Protein AF-A0A7C9A0F7-F1 (afdb_monomer_lite)

Structure (mmCIF, N/CA/C/O backbone):
data_AF-A0A7C9A0F7-F1
#
_entry.id   AF-A0A7C9A0F7-F1
#
loop_
_atom_site.group_PDB
_atom_site.id
_atom_site.type_symbol
_atom_site.label_atom_id
_atom_site.label_alt_id
_atom_site.label_comp_id
_atom_site.label_asym_id
_atom_site.label_entity_id
_atom_site.label_seq_id
_atom_site.pdbx_PDB_ins_code
_atom_site.Cartn_x
_atom_site.Cartn_y
_atom_site.Cartn_z
_atom_site.occupancy
_atom_site.B_iso_or_equiv
_atom_site.auth_seq_id
_atom_site.auth_comp_id
_atom_site.auth_asym_id
_atom_site.auth_atom_id
_atom_site.pdbx_PDB_model_num
ATOM 1 N N . ALA A 1 1 ? 18.270 -2.814 -20.975 1.00 80.50 1 ALA A N 1
ATOM 2 C CA . ALA A 1 1 ? 17.931 -1.494 -20.404 1.00 80.50 1 ALA A CA 1
ATOM 3 C C . ALA A 1 1 ? 19.003 -0.503 -20.836 1.00 80.50 1 ALA A C 1
ATOM 5 O O . ALA A 1 1 ? 20.169 -0.870 -20.809 1.00 80.50 1 ALA A O 1
ATOM 6 N N . ASN A 1 2 ? 18.624 0.688 -21.292 1.00 94.62 2 ASN A N 1
ATOM 7 C CA . ASN A 1 2 ? 19.529 1.690 -21.877 1.00 94.62 2 ASN A CA 1
ATOM 8 C C . ASN A 1 2 ? 19.786 2.899 -20.952 1.00 94.62 2 ASN A C 1
ATOM 10 O O . ASN A 1 2 ? 20.463 3.833 -21.363 1.00 94.62 2 ASN A O 1
ATOM 14 N N . ASN A 1 3 ? 19.244 2.891 -19.727 1.00 93.81 3 ASN A N 1
ATOM 15 C CA . ASN A 1 3 ? 19.356 3.971 -18.739 1.00 93.81 3 ASN A CA 1
ATOM 16 C C . ASN A 1 3 ? 18.926 5.358 -19.258 1.00 93.81 3 ASN A C 1
ATOM 18 O O . ASN A 1 3 ? 19.414 6.377 -18.773 1.00 93.81 3 ASN A O 1
ATOM 22 N N . SER A 1 4 ? 18.009 5.414 -20.229 1.00 97.50 4 SER A N 1
ATOM 23 C CA . SER A 1 4 ? 17.460 6.679 -20.719 1.00 97.50 4 SER A CA 1
ATOM 24 C C . SER A 1 4 ? 16.277 7.147 -19.861 1.00 97.50 4 SER A C 1
ATOM 26 O O . SER A 1 4 ? 15.491 6.309 -19.409 1.00 97.50 4 SER A O 1
ATOM 28 N N . PRO A 1 5 ? 16.081 8.466 -19.689 1.00 97.62 5 PRO A N 1
ATOM 29 C CA . PRO A 1 5 ? 14.869 9.006 -19.082 1.00 97.62 5 PRO A CA 1
ATOM 30 C C . PRO A 1 5 ? 13.599 8.557 -19.816 1.00 97.62 5 PRO A C 1
ATOM 32 O O . PRO A 1 5 ? 13.609 8.334 -21.027 1.00 97.62 5 PRO A O 1
ATOM 35 N N . PHE A 1 6 ? 12.494 8.468 -19.080 1.00 97.31 6 PHE A N 1
ATOM 36 C CA . PHE A 1 6 ? 11.159 8.209 -19.615 1.00 97.31 6 PHE A CA 1
ATOM 37 C C . PHE A 1 6 ? 10.124 9.053 -18.863 1.00 97.31 6 PHE A C 1
ATOM 39 O O . PHE A 1 6 ? 10.381 9.528 -17.756 1.00 97.31 6 PHE A O 1
ATOM 46 N N . THR A 1 7 ? 8.952 9.246 -19.466 1.00 97.31 7 THR A N 1
ATOM 47 C CA . THR A 1 7 ? 7.872 10.068 -18.904 1.00 97.31 7 THR A CA 1
ATOM 48 C C . THR A 1 7 ? 6.722 9.192 -18.429 1.00 97.31 7 THR A C 1
ATOM 50 O O . THR A 1 7 ? 6.332 8.239 -19.101 1.00 97.31 7 THR A O 1
ATOM 53 N N . VAL A 1 8 ? 6.148 9.551 -17.282 1.00 96.06 8 VAL A N 1
ATOM 54 C CA . VAL A 1 8 ? 4.913 8.973 -16.746 1.00 96.06 8 VAL A CA 1
ATOM 55 C C . VAL A 1 8 ? 3.917 10.089 -16.458 1.00 96.06 8 VAL A C 1
ATOM 57 O O . VAL A 1 8 ? 4.309 11.188 -16.072 1.00 96.06 8 VAL A O 1
ATOM 60 N N . PHE A 1 9 ? 2.629 9.804 -16.629 1.00 94.25 9 PHE A N 1
ATOM 61 C CA . PHE A 1 9 ? 1.546 10.739 -16.330 1.00 94.25 9 PHE A CA 1
ATOM 62 C C . PHE A 1 9 ? 0.753 10.235 -15.129 1.00 94.25 9 PHE A C 1
ATOM 64 O O . PHE A 1 9 ? 0.430 9.051 -15.045 1.00 94.25 9 PHE A O 1
ATOM 71 N N . TYR A 1 10 ? 0.416 11.137 -14.210 1.00 92.56 10 TYR A N 1
ATOM 72 C CA . TYR A 1 10 ? -0.394 10.827 -13.038 1.00 92.56 10 TYR A CA 1
ATOM 73 C C . TYR A 1 10 ? -1.616 11.743 -12.987 1.00 92.56 10 TYR A C 1
ATOM 75 O O . TYR A 1 10 ? -1.484 12.965 -13.002 1.00 92.56 10 TYR A O 1
ATOM 83 N N . ASN A 1 11 ? -2.806 11.141 -12.924 1.00 91.06 11 ASN A N 1
ATOM 84 C CA . ASN A 1 11 ? -4.061 11.840 -12.672 1.00 91.06 11 ASN A CA 1
ATOM 85 C C . ASN A 1 11 ? -4.634 11.365 -11.321 1.00 91.06 11 ASN A C 1
ATOM 87 O O . ASN A 1 11 ? -5.241 10.289 -11.280 1.00 91.06 11 ASN A O 1
ATOM 91 N N . PRO A 1 12 ? -4.485 12.143 -10.232 1.00 84.69 12 PRO A N 1
ATOM 92 C CA . PRO A 1 12 ? -4.916 11.733 -8.891 1.00 84.69 12 PRO A CA 1
ATOM 93 C C . PRO A 1 12 ? -6.429 11.499 -8.790 1.00 84.69 12 PRO A C 1
ATOM 95 O O . PRO A 1 12 ? -6.875 10.684 -7.988 1.00 84.69 12 PRO A O 1
ATOM 98 N N . ARG A 1 13 ? -7.225 12.136 -9.661 1.00 83.31 13 ARG A N 1
ATOM 99 C CA . ARG A 1 13 ? -8.683 11.938 -9.714 1.00 83.31 13 ARG A CA 1
ATOM 100 C C . ARG A 1 13 ? -9.089 10.606 -10.348 1.00 83.31 13 ARG A C 1
ATOM 102 O O . ARG A 1 13 ? -10.166 10.104 -10.059 1.00 83.31 13 ARG A O 1
ATOM 109 N N . ALA A 1 14 ? -8.245 10.034 -11.209 1.00 84.62 14 ALA A N 1
ATOM 110 C CA . ALA A 1 14 ? -8.509 8.746 -11.857 1.00 84.62 14 ALA A CA 1
ATOM 111 C C . ALA A 1 14 ? -7.989 7.555 -11.036 1.00 84.62 14 ALA A C 1
ATOM 113 O O . ALA A 1 14 ? -8.527 6.454 -11.124 1.00 84.62 14 ALA A O 1
ATOM 114 N N . SER A 1 15 ? -6.939 7.757 -10.233 1.00 80.88 15 SER A N 1
ATOM 115 C CA . SER A 1 15 ? -6.409 6.738 -9.328 1.00 80.88 15 SER A CA 1
ATOM 116 C C . SER A 1 15 ? -5.872 7.379 -8.049 1.00 80.88 15 SER A C 1
ATOM 118 O O . SER A 1 15 ? -4.788 7.955 -8.083 1.00 80.88 15 SER A O 1
ATOM 120 N N . PRO A 1 16 ? -6.539 7.173 -6.900 1.00 78.69 16 PRO A N 1
ATOM 121 C CA . PRO A 1 16 ? -6.023 7.645 -5.614 1.00 78.69 16 PRO A CA 1
ATOM 122 C C . PRO A 1 16 ? -4.758 6.925 -5.101 1.00 78.69 16 PRO A C 1
ATOM 124 O O . PRO A 1 16 ? -4.283 7.249 -4.023 1.00 78.69 16 PRO A O 1
ATOM 127 N N . SER A 1 17 ? -4.250 5.884 -5.785 1.00 86.50 17 SER A N 1
ATOM 128 C CA . SER A 1 17 ? -3.015 5.199 -5.347 1.00 86.50 17 SER A CA 1
ATOM 129 C C . SER A 1 17 ? -1.810 5.816 -6.046 1.00 86.50 17 SER A C 1
ATOM 131 O O . SER A 1 17 ? -1.688 5.694 -7.268 1.00 86.50 17 SER A O 1
ATOM 133 N N . GLU A 1 18 ? -0.908 6.413 -5.270 1.00 91.31 18 GLU A N 1
ATOM 134 C CA . GLU A 1 18 ? 0.408 6.850 -5.742 1.00 91.31 18 GLU A CA 1
ATOM 135 C C . GLU A 1 18 ? 1.221 5.645 -6.231 1.00 91.31 18 GLU A C 1
ATOM 137 O O . GLU A 1 18 ? 1.303 4.647 -5.520 1.00 91.31 18 GLU A O 1
ATOM 142 N N . PHE A 1 19 ? 1.849 5.742 -7.409 1.00 93.88 19 PHE A N 1
ATOM 143 C CA . PHE A 1 19 ? 2.737 4.699 -7.958 1.00 93.88 19 PHE A CA 1
ATOM 144 C C . PHE A 1 19 ? 4.208 5.126 -8.073 1.00 93.88 19 PHE A C 1
ATOM 146 O O . PHE A 1 19 ? 5.073 4.293 -8.329 1.00 93.88 19 PHE A O 1
ATOM 153 N N . VAL A 1 20 ? 4.507 6.409 -7.851 1.00 95.44 20 VAL A N 1
ATOM 154 C CA . VAL A 1 20 ? 5.873 6.924 -7.698 1.00 95.44 20 VAL A CA 1
ATOM 155 C C . VAL A 1 20 ? 6.054 7.289 -6.232 1.00 95.44 20 VAL A C 1
ATOM 157 O O . VAL A 1 20 ? 5.554 8.314 -5.778 1.00 95.44 20 VAL A O 1
ATOM 160 N N . ILE A 1 21 ? 6.732 6.426 -5.477 1.00 95.94 21 ILE A N 1
ATOM 161 C CA . ILE A 1 21 ? 6.885 6.575 -4.027 1.00 95.94 21 ILE A CA 1
ATOM 162 C C . ILE A 1 21 ? 8.295 7.083 -3.716 1.00 95.94 21 ILE A C 1
ATOM 164 O O . ILE A 1 21 ? 9.263 6.435 -4.122 1.00 95.94 21 ILE A O 1
ATOM 168 N N . PRO A 1 22 ? 8.454 8.198 -2.975 1.00 97.31 22 PRO A N 1
ATOM 169 C CA . PRO A 1 22 ? 9.765 8.621 -2.498 1.00 97.31 22 PRO A CA 1
ATOM 170 C C . PRO A 1 22 ? 10.450 7.499 -1.711 1.00 97.31 22 PRO A C 1
ATOM 172 O O . PRO A 1 22 ? 9.841 6.904 -0.819 1.00 97.31 22 PRO A O 1
ATOM 175 N N . LEU A 1 23 ? 11.730 7.241 -1.993 1.00 96.88 23 LEU A N 1
ATOM 176 C CA . LEU A 1 23 ? 12.467 6.110 -1.412 1.00 96.88 23 LEU A CA 1
ATOM 177 C C . LEU A 1 23 ? 12.417 6.092 0.126 1.00 96.88 23 LEU A C 1
ATOM 179 O O . LEU A 1 23 ? 12.221 5.043 0.733 1.00 96.88 23 LEU A O 1
ATOM 183 N N . ALA A 1 24 ? 12.511 7.262 0.763 1.00 97.38 24 ALA A N 1
ATOM 184 C CA . ALA A 1 24 ? 12.412 7.390 2.216 1.00 97.38 24 ALA A CA 1
ATOM 185 C C . ALA A 1 24 ? 11.030 6.980 2.765 1.00 97.38 24 ALA A C 1
ATOM 187 O O . ALA A 1 24 ? 10.955 6.307 3.794 1.00 97.38 24 ALA A O 1
ATOM 188 N N . LYS A 1 25 ? 9.935 7.334 2.070 1.00 95.69 25 LYS A N 1
ATOM 189 C CA . LYS A 1 25 ? 8.565 6.919 2.432 1.00 95.69 25 LYS A CA 1
ATOM 190 C C . LYS A 1 25 ? 8.422 5.404 2.303 1.00 95.69 25 LYS A C 1
ATOM 192 O O . LYS A 1 25 ? 7.886 4.770 3.209 1.00 95.69 25 LYS A O 1
ATOM 197 N N . TYR A 1 26 ? 8.955 4.831 1.223 1.00 96.19 26 TYR A N 1
ATOM 198 C CA . TYR A 1 26 ? 8.954 3.387 1.004 1.00 96.19 26 TYR A CA 1
ATOM 199 C C . TYR A 1 26 ? 9.697 2.642 2.122 1.00 96.19 26 TYR A C 1
ATOM 201 O O . TYR A 1 26 ? 9.120 1.769 2.764 1.00 96.19 26 TYR A O 1
ATOM 209 N N . TYR A 1 27 ? 10.938 3.026 2.433 1.00 96.56 27 TYR A N 1
ATOM 210 C CA . TYR A 1 27 ? 11.705 2.376 3.501 1.00 96.56 27 TYR A CA 1
ATOM 211 C C . TYR A 1 27 ? 11.067 2.524 4.877 1.00 96.56 27 TYR A C 1
ATOM 213 O O . TYR A 1 27 ? 11.029 1.552 5.630 1.00 96.56 27 TYR A O 1
ATOM 221 N N . LYS A 1 28 ? 10.507 3.696 5.192 1.00 95.12 28 LYS A N 1
ATOM 222 C CA . LYS A 1 28 ? 9.754 3.881 6.435 1.00 95.12 28 LYS A CA 1
ATOM 223 C C . LYS A 1 28 ? 8.559 2.926 6.514 1.00 95.12 28 LYS A C 1
ATOM 225 O O . LYS A 1 28 ? 8.335 2.345 7.569 1.00 95.12 28 LYS A O 1
ATOM 230 N N . ALA A 1 29 ? 7.816 2.751 5.423 1.00 94.19 29 ALA A N 1
ATOM 231 C CA . ALA A 1 29 ? 6.651 1.869 5.392 1.00 94.19 29 ALA A CA 1
ATOM 232 C C . ALA A 1 29 ? 7.025 0.383 5.532 1.00 94.19 29 ALA A C 1
ATOM 234 O O . ALA A 1 29 ? 6.347 -0.349 6.243 1.00 94.19 29 ALA A O 1
ATOM 235 N N . ILE A 1 30 ? 8.106 -0.059 4.883 1.00 94.31 30 ILE A N 1
ATOM 236 C CA . ILE A 1 30 ? 8.518 -1.473 4.879 1.00 94.31 30 ILE A CA 1
ATOM 237 C C . ILE A 1 30 ? 9.244 -1.874 6.164 1.00 94.31 30 ILE A C 1
ATOM 239 O O . ILE A 1 30 ? 9.014 -2.960 6.689 1.00 94.31 30 ILE A O 1
ATOM 243 N N . TYR A 1 31 ? 10.142 -1.020 6.654 1.00 93.69 31 TYR A N 1
ATOM 244 C CA . TYR A 1 31 ? 11.072 -1.372 7.731 1.00 93.69 31 TYR A CA 1
ATOM 245 C C . TYR A 1 31 ? 10.777 -0.658 9.052 1.00 93.69 31 TYR A C 1
ATOM 247 O O . TYR A 1 31 ? 11.334 -1.034 10.078 1.00 93.69 31 TYR A O 1
ATOM 255 N N . GLY A 1 32 ? 9.927 0.373 9.051 1.00 90.25 32 GLY A N 1
ATOM 256 C CA . GLY A 1 32 ? 9.640 1.161 10.251 1.00 90.25 32 GLY A CA 1
ATOM 257 C C . GLY A 1 32 ? 8.764 0.437 11.272 1.00 90.25 32 GLY A C 1
ATOM 258 O O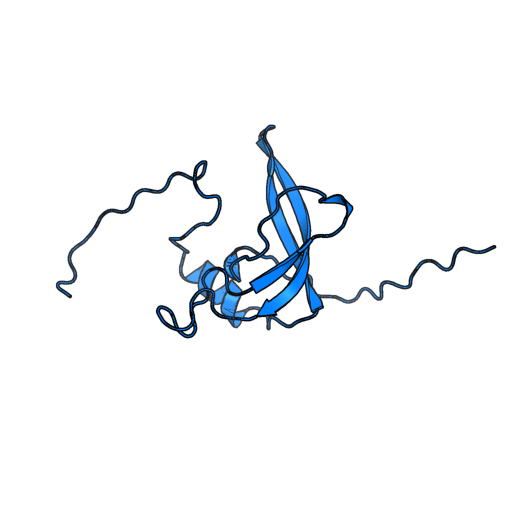 . GLY A 1 32 ? 8.880 0.702 12.466 1.00 90.25 32 GLY A O 1
ATOM 259 N N . GLN A 1 33 ? 7.902 -0.478 10.825 1.00 86.50 33 GLN A N 1
ATOM 260 C CA . GLN A 1 33 ? 7.073 -1.296 11.704 1.00 86.50 33 GLN A CA 1
ATOM 261 C C . GLN A 1 33 ? 6.699 -2.609 11.025 1.00 86.50 33 GLN A C 1
ATOM 263 O O . GLN A 1 33 ? 6.398 -2.643 9.834 1.00 86.50 33 GLN A O 1
ATOM 268 N N . GLN A 1 34 ? 6.685 -3.693 11.797 1.00 90.06 34 GLN A N 1
ATOM 269 C CA . GLN A 1 34 ? 6.257 -4.988 11.291 1.00 90.06 34 GLN A CA 1
ATOM 270 C C . GLN A 1 34 ? 4.735 -5.015 11.112 1.00 90.06 34 GLN A C 1
ATOM 272 O O . GLN A 1 34 ? 3.985 -4.902 12.080 1.00 90.06 34 GLN A O 1
ATOM 277 N N . ILE A 1 35 ? 4.296 -5.193 9.867 1.00 93.56 35 ILE A N 1
ATOM 278 C CA . ILE A 1 35 ? 2.888 -5.372 9.513 1.00 93.56 35 ILE A CA 1
ATOM 279 C C . ILE A 1 35 ? 2.457 -6.817 9.785 1.00 93.56 35 ILE A C 1
ATOM 281 O O . ILE A 1 35 ? 3.163 -7.762 9.429 1.00 93.56 35 ILE A O 1
ATOM 285 N N . SER A 1 36 ? 1.282 -6.995 10.391 1.00 94.12 36 SER A N 1
ATOM 286 C CA . SER A 1 36 ? 0.719 -8.308 10.718 1.00 94.12 36 SER A CA 1
ATOM 287 C C . SER A 1 36 ? -0.796 -8.369 10.502 1.00 94.12 36 SER A C 1
ATOM 289 O O . SER A 1 36 ? -1.483 -7.349 10.417 1.00 94.12 36 SER A O 1
ATOM 291 N N . LEU A 1 37 ? -1.330 -9.589 10.392 1.00 96.00 37 LEU A N 1
ATOM 292 C CA . LEU A 1 37 ? -2.774 -9.825 10.329 1.00 96.00 37 LEU A CA 1
ATOM 293 C C . LEU A 1 37 ? -3.451 -9.384 11.631 1.00 96.00 37 LEU A C 1
ATOM 295 O O . LEU A 1 37 ? -2.899 -9.555 12.716 1.00 96.00 37 LEU A O 1
ATOM 299 N N . GLY A 1 38 ? -4.651 -8.817 11.522 1.00 94.31 38 GLY A N 1
ATOM 300 C CA . GLY A 1 38 ? -5.394 -8.262 12.656 1.00 94.31 38 GLY A CA 1
ATOM 301 C C . GLY A 1 38 ? -4.890 -6.895 13.125 1.00 94.31 38 GLY A C 1
ATOM 302 O O . GLY A 1 38 ? -5.535 -6.264 13.963 1.00 94.31 38 GLY A O 1
ATOM 303 N N . MET A 1 39 ? -3.776 -6.398 12.576 1.00 94.44 39 MET A N 1
ATOM 304 C CA . MET A 1 39 ? -3.256 -5.083 12.924 1.00 94.44 39 MET A CA 1
ATOM 305 C C . MET A 1 39 ? -4.235 -3.985 12.503 1.00 94.44 39 MET A C 1
ATOM 307 O O . MET A 1 39 ? -4.777 -3.983 11.393 1.00 94.44 39 MET A O 1
ATOM 311 N N . ARG A 1 40 ? -4.439 -3.032 13.413 1.00 94.38 40 ARG A N 1
ATOM 312 C CA . ARG A 1 40 ? -5.237 -1.832 13.178 1.00 94.38 40 ARG A CA 1
ATOM 313 C C . ARG A 1 40 ? -4.403 -0.807 12.427 1.00 94.38 40 ARG A C 1
ATOM 315 O O . ARG A 1 40 ? -3.230 -0.601 12.737 1.00 94.38 40 ARG A O 1
ATOM 322 N N . PHE A 1 41 ? -5.025 -0.130 11.478 1.00 93.50 41 PHE A N 1
ATOM 323 C CA . PHE A 1 41 ? -4.389 0.949 10.740 1.00 93.50 41 PHE A CA 1
ATOM 324 C C . PHE A 1 41 ? -5.337 2.130 10.576 1.00 93.50 41 PHE A C 1
ATOM 326 O O . PHE A 1 41 ? -6.556 2.021 10.742 1.00 93.50 41 PHE A O 1
ATOM 333 N N . ARG A 1 42 ? -4.744 3.264 10.230 1.00 92.06 42 ARG A N 1
ATOM 334 C CA . ARG A 1 42 ? -5.414 4.483 9.813 1.00 92.06 42 ARG A CA 1
ATOM 335 C C . ARG A 1 42 ? -4.984 4.825 8.394 1.00 92.06 42 ARG A C 1
ATOM 337 O O . ARG A 1 42 ? -3.827 4.648 8.033 1.00 92.06 42 ARG A O 1
ATOM 344 N N . MET A 1 43 ? -5.906 5.346 7.601 1.00 90.44 43 MET A N 1
ATOM 345 C CA . MET A 1 43 ? -5.619 5.896 6.281 1.00 90.44 43 MET A CA 1
ATOM 346 C C . MET A 1 43 ? -6.313 7.247 6.129 1.00 90.44 43 MET A C 1
ATOM 348 O O . MET A 1 43 ? -7.455 7.427 6.565 1.00 90.44 43 MET A O 1
ATOM 352 N N . MET A 1 44 ? -5.603 8.204 5.539 1.00 84.56 44 MET A N 1
ATOM 353 C CA . MET A 1 44 ? -6.130 9.527 5.217 1.00 84.56 44 MET A CA 1
ATOM 354 C C . MET A 1 44 ? -6.805 9.478 3.844 1.00 84.56 44 MET A C 1
ATOM 356 O O . MET A 1 44 ? -6.218 8.977 2.889 1.00 84.56 44 MET A O 1
ATOM 360 N N . PHE A 1 45 ? -8.019 10.007 3.744 1.00 78.75 45 PHE A N 1
ATOM 361 C CA . PHE A 1 45 ? -8.722 10.197 2.477 1.00 78.75 45 PHE A CA 1
ATOM 362 C C . PHE A 1 45 ? -9.024 11.680 2.286 1.00 78.75 45 PHE A C 1
ATOM 364 O O . PHE A 1 45 ? -9.462 12.353 3.222 1.00 78.75 45 PHE A O 1
ATOM 371 N N . GLU A 1 46 ? -8.801 12.176 1.075 1.00 71.75 46 GLU A N 1
ATOM 372 C CA . GLU A 1 46 ? -9.262 13.499 0.664 1.00 71.75 46 GLU A CA 1
ATOM 373 C C . GLU A 1 46 ? -10.793 13.492 0.563 1.00 71.75 46 GLU A C 1
ATOM 375 O O . GLU A 1 46 ? -11.395 12.531 0.079 1.00 71.75 46 GLU A O 1
ATOM 380 N N . THR A 1 47 ? -11.425 14.543 1.073 1.00 68.25 47 THR A N 1
ATOM 381 C CA . THR A 1 47 ? -12.876 14.756 0.989 1.00 68.25 47 THR A CA 1
ATOM 382 C C . THR A 1 47 ? -13.181 15.841 -0.038 1.00 68.25 47 THR A C 1
ATOM 384 O O . THR A 1 47 ? -12.337 16.694 -0.309 1.00 68.25 47 THR A O 1
ATOM 387 N N . GLU A 1 48 ? -14.393 15.823 -0.594 1.00 67.81 48 GLU A N 1
ATOM 388 C CA . GLU A 1 48 ? -14.837 16.773 -1.627 1.00 67.81 48 GLU A CA 1
ATOM 389 C C . GLU A 1 48 ? -14.755 18.242 -1.169 1.00 67.81 48 GLU A C 1
ATOM 391 O O . GLU A 1 48 ? -14.512 19.131 -1.979 1.00 67.81 48 GLU A O 1
ATOM 396 N N . GLU A 1 49 ? -14.849 18.500 0.138 1.00 67.50 49 GLU A N 1
ATOM 397 C CA . GLU A 1 49 ? -14.741 19.837 0.741 1.00 67.50 49 GLU A CA 1
ATOM 398 C C . GLU A 1 49 ? -13.289 20.271 1.036 1.00 67.50 49 GLU A C 1
ATOM 400 O O . GLU A 1 49 ? -13.051 21.153 1.856 1.00 67.50 49 GLU A O 1
ATOM 405 N N . SER A 1 50 ? -12.287 19.669 0.383 1.00 57.84 50 SER A N 1
ATOM 406 C CA . SER A 1 50 ? -10.851 19.948 0.608 1.00 57.84 50 SER A CA 1
ATOM 407 C C . SER A 1 50 ? -10.333 19.611 2.020 1.00 57.84 50 SER A C 1
ATOM 409 O O . SER A 1 50 ? -9.215 19.977 2.382 1.00 57.84 50 SER A O 1
ATOM 411 N N . GLY A 1 51 ? -11.113 18.885 2.826 1.00 70.69 51 GLY A N 1
ATOM 412 C CA . GLY A 1 51 ? -10.682 18.336 4.112 1.00 70.69 51 GLY A CA 1
ATOM 413 C C . GLY A 1 51 ? -10.032 16.956 3.973 1.00 70.69 51 GLY A C 1
ATOM 414 O O . GLY A 1 51 ? -10.194 16.274 2.959 1.00 70.69 51 GLY A O 1
ATOM 415 N N . THR A 1 52 ? -9.340 16.497 5.017 1.00 70.69 52 THR A N 1
ATOM 416 C CA . THR A 1 52 ? -8.821 15.122 5.094 1.00 70.69 52 THR A CA 1
ATOM 417 C C . THR A 1 52 ? -9.545 14.347 6.188 1.00 70.69 52 THR A C 1
ATOM 419 O O . THR A 1 52 ? -9.550 14.762 7.350 1.00 70.69 52 THR A O 1
ATOM 422 N N . ARG A 1 53 ? -10.132 13.194 5.852 1.00 81.31 53 ARG A N 1
ATOM 423 C CA . ARG A 1 53 ? -10.817 12.326 6.817 1.00 81.31 53 ARG A CA 1
ATOM 424 C C . ARG A 1 53 ? -9.999 11.076 7.105 1.00 81.31 53 ARG A C 1
ATOM 426 O O . ARG A 1 53 ? -9.460 10.435 6.207 1.00 81.31 53 ARG A O 1
ATOM 433 N N . ARG A 1 54 ? -9.913 10.737 8.391 1.00 85.25 54 ARG A N 1
AT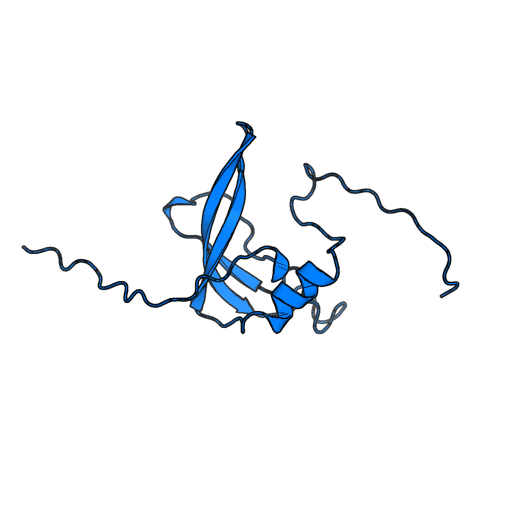OM 434 C CA . ARG A 1 54 ? -9.255 9.524 8.881 1.00 85.25 54 ARG A CA 1
ATOM 435 C C . ARG A 1 54 ? -10.236 8.372 8.855 1.00 85.25 54 ARG A C 1
ATOM 437 O O . ARG A 1 54 ? -11.289 8.455 9.484 1.00 85.25 54 ARG A O 1
ATOM 444 N N . TYR A 1 55 ? -9.848 7.299 8.188 1.00 86.94 55 TYR A N 1
ATOM 445 C CA . TYR A 1 55 ? -10.564 6.036 8.225 1.00 86.94 55 TYR A CA 1
ATOM 446 C C . TYR A 1 55 ? -9.710 4.988 8.910 1.00 86.94 55 TYR A C 1
ATOM 448 O O . TYR A 1 55 ? -8.499 4.922 8.707 1.00 86.94 55 TYR A O 1
ATOM 456 N N . MET A 1 56 ? -10.367 4.201 9.748 1.00 91.62 56 MET A N 1
ATOM 457 C CA . MET A 1 56 ? -9.762 3.099 10.471 1.00 91.62 56 MET A CA 1
ATOM 458 C C . MET A 1 56 ? -10.114 1.792 9.772 1.00 91.62 56 MET A C 1
ATOM 460 O O . MET A 1 56 ? -11.210 1.641 9.221 1.00 91.62 56 MET A O 1
ATOM 464 N N . GLY A 1 57 ? -9.181 0.853 9.814 1.00 93.31 57 GLY A N 1
ATOM 465 C CA . GLY A 1 57 ? -9.399 -0.485 9.303 1.00 93.31 57 GLY A CA 1
ATOM 466 C C . GLY A 1 57 ? -8.505 -1.509 9.980 1.00 93.31 57 GLY A C 1
ATOM 467 O O . GLY A 1 57 ? -7.692 -1.199 10.858 1.00 93.31 57 GLY A O 1
ATOM 468 N N . THR A 1 58 ? -8.678 -2.747 9.547 1.00 94.94 58 THR A N 1
ATOM 469 C CA . THR A 1 58 ? -7.957 -3.916 10.035 1.00 94.94 58 THR A CA 1
ATOM 470 C C . THR A 1 58 ? -7.362 -4.663 8.850 1.00 94.94 58 THR A C 1
ATOM 472 O O . THR A 1 58 ? -8.032 -4.855 7.834 1.00 94.94 58 THR A O 1
ATOM 475 N N . ILE A 1 59 ? -6.108 -5.090 8.968 1.00 96.69 59 ILE A N 1
ATOM 476 C CA . ILE A 1 59 ? -5.452 -5.915 7.948 1.00 96.69 59 ILE A CA 1
ATOM 477 C C . ILE A 1 59 ? -5.998 -7.339 8.044 1.00 96.69 59 ILE A C 1
ATOM 479 O O . ILE A 1 59 ? -5.858 -7.998 9.075 1.00 96.69 59 ILE A O 1
ATOM 483 N N . THR A 1 60 ? -6.619 -7.814 6.969 1.00 97.06 60 THR A N 1
ATOM 484 C CA . THR A 1 60 ? -7.261 -9.136 6.898 1.00 97.06 60 THR A CA 1
ATOM 485 C C . THR A 1 60 ? -6.432 -10.158 6.125 1.00 97.06 60 THR A C 1
ATOM 487 O O . THR A 1 60 ? -6.644 -11.357 6.283 1.00 97.06 60 THR A O 1
ATOM 490 N N . GLY A 1 61 ? -5.455 -9.707 5.336 1.00 97.56 61 GLY A N 1
ATOM 491 C CA . GLY A 1 61 ? -4.605 -10.567 4.516 1.00 97.56 61 GLY A CA 1
ATOM 492 C C . GLY A 1 61 ? -3.351 -9.841 4.036 1.00 97.56 61 GLY A C 1
ATOM 493 O O . GLY A 1 61 ? -3.361 -8.625 3.857 1.00 97.56 61 GLY A O 1
ATOM 494 N N . ILE A 1 62 ? -2.271 -10.589 3.810 1.00 97.56 62 ILE A N 1
ATOM 495 C CA . ILE A 1 62 ? -1.016 -10.075 3.246 1.00 97.56 62 ILE A CA 1
ATOM 496 C C . ILE A 1 62 ? -0.616 -11.014 2.114 1.00 97.56 62 ILE A C 1
ATOM 498 O O . ILE A 1 62 ? -0.142 -12.121 2.358 1.00 97.56 62 ILE A O 1
ATOM 502 N N . THR A 1 63 ? -0.865 -10.599 0.875 1.00 97.50 63 THR A N 1
ATOM 503 C CA . THR A 1 63 ? -0.557 -11.394 -0.320 1.00 97.50 63 THR A CA 1
ATOM 504 C C . THR A 1 63 ? -0.254 -10.479 -1.495 1.00 97.50 63 THR A C 1
ATOM 506 O O . THR A 1 63 ? -0.897 -9.437 -1.638 1.00 97.50 63 THR A O 1
ATOM 509 N N . ASP A 1 64 ? 0.604 -10.927 -2.411 1.00 97.38 64 ASP A N 1
ATOM 510 C CA . ASP A 1 64 ? 0.783 -10.268 -3.707 1.00 97.38 64 ASP A CA 1
ATOM 511 C C . ASP A 1 64 ? -0.570 -10.090 -4.419 1.00 97.38 64 ASP A C 1
ATOM 513 O O . ASP A 1 64 ? -1.469 -10.934 -4.305 1.00 97.38 64 ASP A O 1
ATOM 517 N N . LEU A 1 65 ? -0.721 -8.980 -5.148 1.00 96.38 65 LEU A N 1
ATOM 518 C CA . LEU A 1 65 ? -1.904 -8.737 -5.977 1.00 96.38 65 LEU A CA 1
ATOM 519 C C . LEU A 1 65 ? -1.964 -9.710 -7.164 1.00 96.38 65 LEU A C 1
ATOM 521 O O . LEU A 1 65 ? -3.027 -10.230 -7.488 1.00 96.38 65 LEU A O 1
ATOM 525 N N . ASP A 1 66 ? -0.815 -9.940 -7.795 1.00 97.06 66 ASP A N 1
ATOM 526 C CA . ASP A 1 66 ? -0.625 -10.887 -8.891 1.00 97.06 66 ASP A CA 1
ATOM 527 C C . ASP A 1 66 ? 0.714 -11.610 -8.659 1.00 97.06 66 ASP A C 1
ATOM 529 O O . ASP A 1 66 ? 1.762 -11.118 -9.086 1.00 97.06 66 ASP A O 1
ATOM 533 N N . PRO A 1 67 ? 0.711 -12.747 -7.939 1.00 95.62 67 PRO A N 1
ATOM 534 C CA . PRO A 1 67 ? 1.934 -13.478 -7.604 1.00 95.62 67 PRO A CA 1
ATOM 535 C C . PRO A 1 67 ? 2.609 -14.121 -8.824 1.00 95.62 67 PRO A C 1
ATOM 537 O O . PRO A 1 67 ? 3.774 -14.509 -8.739 1.00 95.62 67 PRO A O 1
ATOM 540 N N . VAL A 1 68 ? 1.898 -14.250 -9.952 1.00 97.62 68 VAL A N 1
ATOM 541 C CA . VAL A 1 68 ? 2.441 -14.837 -11.184 1.00 97.62 68 VAL A CA 1
ATOM 542 C C . VAL A 1 68 ? 3.304 -13.812 -11.910 1.00 97.62 68 VAL A C 1
ATOM 544 O O . VAL A 1 68 ? 4.413 -14.134 -12.334 1.00 97.62 68 VAL A O 1
ATOM 547 N N . ARG A 1 69 ? 2.816 -12.573 -12.044 1.00 97.94 69 ARG A N 1
ATOM 548 C CA . ARG A 1 69 ? 3.540 -11.502 -12.749 1.00 97.94 69 ARG A CA 1
ATOM 549 C C . ARG A 1 69 ? 4.475 -10.705 -11.841 1.00 97.94 69 ARG A C 1
ATOM 551 O O . ARG A 1 69 ? 5.520 -10.257 -12.302 1.00 97.94 69 ARG A O 1
ATOM 558 N N . TRP A 1 70 ? 4.111 -10.524 -10.571 1.00 97.19 70 TRP A N 1
ATOM 559 C CA . TRP A 1 70 ? 4.749 -9.573 -9.653 1.00 97.19 70 TRP A CA 1
ATOM 560 C C . TRP A 1 70 ? 5.000 -10.181 -8.268 1.00 97.19 70 TRP A C 1
ATOM 562 O O . TRP A 1 70 ? 4.538 -9.663 -7.249 1.00 97.19 70 TRP A O 1
ATOM 572 N N . LYS A 1 71 ? 5.751 -11.284 -8.232 1.00 97.00 71 LYS A N 1
ATOM 573 C CA . LYS A 1 71 ? 6.117 -11.970 -6.989 1.00 97.00 71 LYS A CA 1
ATOM 574 C C . LYS A 1 71 ? 6.812 -11.024 -5.997 1.00 97.00 71 LYS A C 1
ATOM 576 O O . LYS A 1 71 ? 7.762 -10.331 -6.364 1.00 97.00 71 LYS A O 1
ATOM 581 N N . ASN A 1 72 ? 6.379 -11.052 -4.738 1.00 94.94 72 ASN A N 1
ATOM 582 C CA . ASN A 1 72 ? 6.848 -10.219 -3.622 1.00 94.94 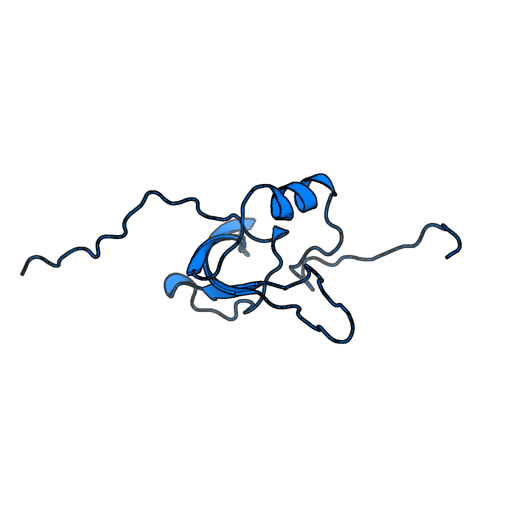72 ASN A CA 1
ATOM 583 C C . ASN A 1 72 ? 6.585 -8.706 -3.779 1.00 94.94 72 ASN A C 1
ATOM 585 O O . ASN A 1 72 ? 7.209 -7.888 -3.089 1.00 94.94 72 ASN A O 1
ATOM 589 N N . SER A 1 73 ? 5.694 -8.308 -4.691 1.00 96.75 73 SER A N 1
ATOM 590 C CA . SER A 1 73 ? 5.352 -6.901 -4.888 1.00 96.75 73 SER A CA 1
ATOM 591 C C . SER A 1 73 ? 4.613 -6.332 -3.683 1.00 96.75 73 SER A C 1
ATOM 593 O O . SER A 1 73 ? 3.665 -6.912 -3.164 1.00 96.75 73 SER A O 1
ATOM 595 N N . GLN A 1 74 ? 5.013 -5.132 -3.278 1.00 96.75 74 GLN A N 1
ATOM 596 C CA . GLN A 1 74 ? 4.376 -4.385 -2.194 1.00 96.75 74 GLN A CA 1
ATOM 597 C C . GLN A 1 74 ? 3.188 -3.536 -2.692 1.00 96.75 74 GLN A C 1
ATOM 599 O O . GLN A 1 74 ? 2.546 -2.828 -1.918 1.00 96.75 74 GLN A O 1
ATOM 604 N N . TRP A 1 75 ? 2.884 -3.601 -3.994 1.00 96.88 75 TRP A N 1
ATOM 605 C CA . TRP A 1 75 ? 1.738 -2.925 -4.593 1.00 96.88 75 TRP A CA 1
ATOM 606 C C . TRP A 1 75 ? 0.432 -3.615 -4.202 1.00 96.88 75 TRP A C 1
ATOM 608 O O . TRP A 1 75 ? 0.187 -4.755 -4.605 1.00 96.88 75 TRP A O 1
ATOM 618 N N . ARG A 1 76 ? -0.434 -2.911 -3.461 1.00 95.94 76 ARG A N 1
ATOM 619 C CA . ARG A 1 76 ? -1.753 -3.415 -3.027 1.00 95.94 76 ARG A CA 1
ATOM 620 C C . ARG A 1 76 ? -1.702 -4.796 -2.357 1.00 95.94 76 ARG A C 1
ATOM 622 O O . ARG A 1 76 ? -2.606 -5.624 -2.520 1.00 95.94 76 ARG A O 1
ATOM 629 N N . ASN A 1 77 ? -0.624 -5.043 -1.619 1.00 96.81 77 ASN A N 1
ATOM 630 C CA . ASN A 1 77 ? -0.343 -6.331 -1.000 1.00 96.81 77 ASN A CA 1
ATOM 631 C C . ASN A 1 77 ? -1.129 -6.576 0.297 1.00 96.81 77 ASN A C 1
ATOM 633 O O . ASN A 1 77 ? -1.202 -7.712 0.764 1.00 96.81 77 ASN A O 1
ATOM 637 N N . LEU A 1 78 ? -1.742 -5.540 0.873 1.00 97.06 78 LEU A N 1
ATOM 638 C CA . LEU A 1 78 ? -2.549 -5.651 2.084 1.00 97.06 78 LEU A CA 1
ATOM 639 C C . LEU A 1 78 ? -4.024 -5.758 1.710 1.00 97.06 78 LEU A C 1
ATOM 641 O O . LEU A 1 78 ? -4.567 -4.851 1.083 1.00 97.06 78 LEU A O 1
ATOM 645 N N . GLN A 1 79 ? -4.677 -6.845 2.110 1.00 97.31 79 GLN A N 1
ATOM 646 C CA . GLN A 1 79 ? -6.136 -6.926 2.158 1.00 97.31 79 GLN A CA 1
ATOM 647 C C . GLN A 1 79 ? -6.620 -6.269 3.447 1.00 97.31 79 GLN A C 1
ATOM 649 O O . GLN A 1 79 ? -6.021 -6.463 4.510 1.00 97.31 79 GLN A O 1
ATOM 654 N N . VAL A 1 80 ? -7.693 -5.487 3.355 1.00 95.19 80 VAL A N 1
ATOM 655 C CA . VAL A 1 80 ? -8.187 -4.686 4.477 1.00 95.19 80 VAL A CA 1
ATOM 656 C C . VAL A 1 80 ? -9.701 -4.771 4.622 1.00 95.19 80 VAL A C 1
ATOM 658 O O . VAL A 1 80 ? -10.436 -4.797 3.634 1.00 95.19 80 VAL A O 1
ATOM 661 N N . GLY A 1 81 ? -10.159 -4.781 5.872 1.00 94.19 81 GLY A N 1
ATOM 662 C CA . GLY A 1 81 ? -11.544 -4.517 6.253 1.00 94.19 81 GLY A CA 1
ATOM 663 C C . GLY A 1 81 ? -11.654 -3.128 6.878 1.00 94.19 81 GLY A C 1
ATOM 664 O O . GLY A 1 81 ? -10.823 -2.764 7.709 1.00 94.19 81 GLY A O 1
ATOM 665 N N . TRP A 1 82 ? -12.657 -2.350 6.476 1.00 92.00 82 TRP A N 1
ATOM 666 C CA . TRP A 1 82 ? -12.925 -1.013 7.018 1.00 92.00 82 TRP A CA 1
ATOM 667 C C . TRP A 1 82 ? -13.987 -1.078 8.117 1.00 92.00 82 TRP A C 1
ATOM 669 O O . TRP A 1 82 ? -14.904 -1.892 8.028 1.00 92.00 82 TRP A O 1
ATOM 679 N N . ASP A 1 83 ? -13.889 -0.209 9.123 1.00 89.31 83 ASP A N 1
ATOM 680 C CA . ASP A 1 83 ? -14.892 -0.134 10.196 1.00 89.31 83 ASP A CA 1
ATOM 681 C C . ASP A 1 83 ? -16.260 0.355 9.671 1.00 89.31 83 ASP A C 1
ATOM 683 O O . ASP A 1 83 ? -16.324 1.107 8.700 1.00 89.31 83 ASP A O 1
ATOM 687 N N . GLU A 1 84 ? -17.364 -0.023 10.330 1.00 69.62 84 GLU A N 1
ATOM 688 C CA . GLU A 1 84 ? -18.748 0.223 9.868 1.00 69.62 84 GLU A CA 1
ATOM 689 C C . GLU A 1 84 ? -19.075 1.701 9.602 1.00 69.62 84 GLU A C 1
ATOM 691 O O . GLU A 1 84 ? -19.783 2.010 8.648 1.00 69.62 84 GLU A O 1
ATOM 696 N N . SER A 1 85 ? -18.498 2.636 10.370 1.00 63.09 85 SER A N 1
ATOM 697 C CA . SER A 1 85 ? -18.672 4.089 10.163 1.00 63.09 85 SER A CA 1
ATOM 698 C C . SER A 1 85 ? -18.046 4.600 8.862 1.00 63.09 85 SER A C 1
ATOM 700 O O . SER A 1 85 ? -18.218 5.763 8.482 1.00 63.09 85 SER A O 1
ATOM 702 N N . ALA A 1 86 ? -17.316 3.730 8.169 1.00 60.53 86 ALA A N 1
ATOM 703 C CA . ALA A 1 86 ? -16.841 3.971 6.837 1.00 60.53 86 ALA A CA 1
ATOM 704 C C . ALA A 1 86 ? -17.968 3.722 5.812 1.00 60.53 86 ALA A C 1
ATOM 706 O O . ALA A 1 86 ? -18.131 4.575 4.953 1.00 60.53 86 ALA A O 1
ATOM 707 N N . ALA A 1 87 ? -18.743 2.632 5.865 1.00 49.28 87 ALA A N 1
ATOM 708 C CA . ALA A 1 87 ? -19.825 2.252 4.925 1.00 49.28 87 ALA A CA 1
ATOM 709 C C . ALA A 1 87 ? -19.850 2.992 3.557 1.00 49.28 87 ALA A C 1
ATOM 711 O O . ALA A 1 87 ? -20.491 4.023 3.380 1.00 49.28 87 ALA A O 1
ATOM 712 N N . GLY A 1 88 ? -19.087 2.480 2.590 1.00 62.59 88 GLY A N 1
ATOM 713 C CA . GLY A 1 88 ? -18.989 2.977 1.211 1.00 62.59 88 GLY A CA 1
ATOM 714 C C . GLY A 1 88 ? -18.048 2.081 0.400 1.00 62.59 88 GLY A C 1
ATOM 715 O O . GLY A 1 88 ? -17.352 1.258 1.002 1.00 62.59 88 GLY A O 1
ATOM 716 N N . GLU A 1 89 ? -18.009 2.239 -0.928 1.00 61.06 89 GLU A N 1
ATOM 717 C CA . GLU A 1 89 ? -17.196 1.452 -1.878 1.00 61.06 89 GLU A CA 1
ATOM 718 C C . GLU A 1 89 ? -15.690 1.724 -1.707 1.00 61.06 89 GLU A C 1
ATOM 720 O O . GLU A 1 89 ? -15.019 2.361 -2.519 1.00 61.06 89 GLU A O 1
ATOM 725 N N . ARG A 1 90 ? -15.140 1.296 -0.571 1.00 75.94 90 ARG A N 1
ATOM 726 C CA . ARG A 1 90 ? -13.717 1.429 -0.278 1.00 75.94 90 ARG A CA 1
ATOM 727 C C . ARG A 1 90 ? -12.954 0.253 -0.836 1.00 75.94 90 ARG A C 1
ATOM 729 O O . ARG A 1 90 ? -13.406 -0.887 -0.843 1.00 75.94 90 ARG A O 1
ATOM 736 N N . ARG A 1 91 ? -11.729 0.560 -1.246 1.00 85.50 91 ARG A N 1
ATOM 737 C CA . ARG A 1 91 ? -10.763 -0.414 -1.739 1.00 85.50 91 ARG A CA 1
ATOM 738 C C . ARG A 1 91 ? -10.589 -1.535 -0.721 1.00 85.50 91 ARG A C 1
ATOM 740 O O . ARG A 1 91 ? -10.317 -1.278 0.448 1.00 85.50 91 ARG A O 1
ATOM 747 N N . THR A 1 92 ? -10.686 -2.769 -1.193 1.00 92.75 92 THR A N 1
ATOM 748 C CA . THR A 1 92 ? -10.444 -3.979 -0.394 1.00 92.75 92 THR A CA 1
ATOM 749 C C . THR A 1 92 ? -8.957 -4.296 -0.249 1.00 92.75 92 THR A C 1
ATOM 751 O O . THR A 1 92 ? -8.579 -5.151 0.550 1.00 92.75 92 THR A O 1
ATOM 754 N N . ARG A 1 93 ? -8.103 -3.608 -1.021 1.00 95.00 93 ARG A N 1
ATOM 755 C CA . ARG A 1 93 ? -6.648 -3.732 -0.975 1.00 95.00 93 ARG A CA 1
ATOM 756 C C . ARG A 1 93 ? -5.946 -2.382 -1.028 1.00 95.00 93 ARG A C 1
ATOM 758 O O . ARG A 1 93 ? -6.340 -1.509 -1.805 1.00 95.00 93 ARG A O 1
ATOM 765 N N . VAL A 1 94 ? -4.873 -2.261 -0.257 1.00 94.94 94 VAL A N 1
ATOM 766 C CA . VAL A 1 94 ? -3.999 -1.083 -0.177 1.00 94.94 94 VAL A CA 1
ATOM 767 C C . VAL A 1 94 ? -2.538 -1.518 -0.109 1.00 94.94 94 VAL A C 1
ATOM 769 O O . VAL A 1 94 ? -2.222 -2.682 0.146 1.00 94.94 94 VAL A O 1
ATOM 772 N N . SER A 1 95 ? -1.640 -0.596 -0.407 1.00 95.75 95 SER A N 1
ATOM 773 C CA . SER A 1 95 ? -0.196 -0.783 -0.324 1.00 95.75 95 SER A CA 1
ATOM 774 C C . SER A 1 95 ? 0.285 -0.376 1.061 1.00 95.75 95 SER A C 1
ATOM 776 O O . SER A 1 95 ? -0.283 0.506 1.703 1.00 95.75 95 SER A O 1
ATOM 778 N N . VAL A 1 96 ? 1.374 -0.976 1.516 1.00 95.56 96 VAL A N 1
ATOM 779 C CA . VAL A 1 96 ? 1.938 -0.707 2.847 1.00 95.56 96 VAL A CA 1
ATOM 780 C C . VAL A 1 96 ? 2.287 0.768 3.109 1.00 95.56 96 VAL A C 1
ATOM 782 O O . VAL A 1 96 ? 2.172 1.230 4.237 1.00 95.56 96 VAL A O 1
ATOM 785 N N . TRP A 1 97 ? 2.640 1.545 2.081 1.00 94.69 97 TRP A N 1
ATOM 786 C CA . TRP A 1 97 ? 2.910 2.989 2.205 1.00 94.69 97 TRP A CA 1
ATOM 787 C C . TRP A 1 97 ? 1.659 3.880 2.177 1.00 94.69 97 TRP A C 1
ATOM 789 O O . TRP A 1 97 ? 1.788 5.101 2.295 1.00 94.69 97 TRP A O 1
ATOM 799 N N . GLU A 1 98 ? 0.472 3.308 1.964 1.00 93.56 98 GLU A N 1
ATOM 800 C CA . GLU A 1 98 ? -0.808 4.030 1.992 1.00 93.56 98 GLU A CA 1
ATOM 801 C C . GLU A 1 98 ? -1.416 4.065 3.407 1.00 93.56 98 GLU A C 1
ATOM 803 O O . GLU A 1 98 ? -2.350 4.829 3.643 1.00 93.56 98 GLU A O 1
ATOM 808 N N . ILE A 1 99 ? -0.895 3.272 4.352 1.00 93.25 99 ILE A N 1
ATOM 809 C CA . ILE A 1 99 ? -1.445 3.150 5.704 1.00 93.25 99 ILE A CA 1
ATOM 810 C C . ILE A 1 99 ? -0.492 3.675 6.778 1.00 93.25 99 ILE A C 1
ATOM 812 O O . ILE A 1 99 ? 0.729 3.592 6.672 1.00 93.25 99 ILE A O 1
ATOM 816 N N . GLU A 1 100 ? -1.079 4.166 7.860 1.00 92.50 100 GLU A N 1
ATOM 817 C CA . GLU A 1 100 ? -0.411 4.449 9.122 1.00 92.50 100 GLU A CA 1
ATOM 818 C C . GLU A 1 100 ? -0.805 3.351 10.114 1.00 92.50 100 GLU A C 1
ATOM 820 O O . GLU A 1 100 ? -1.973 3.282 10.518 1.00 92.50 100 GLU A O 1
ATOM 825 N N . PRO A 1 101 ? 0.111 2.456 10.508 1.00 90.81 101 PRO A N 1
ATOM 826 C CA . PRO A 1 101 ? -0.220 1.442 11.490 1.00 90.81 101 PRO A CA 1
ATOM 827 C C . PRO A 1 101 ? -0.504 2.091 12.849 1.00 90.81 101 PRO A C 1
ATOM 829 O O . PRO A 1 101 ? 0.136 3.068 13.245 1.00 90.81 101 PRO A O 1
ATOM 832 N N . VAL A 1 102 ? -1.480 1.553 13.575 1.00 87.25 102 VAL A N 1
ATOM 833 C CA . VAL A 1 102 ? -1.832 2.039 14.910 1.00 87.25 102 VAL A CA 1
ATOM 834 C C . VAL A 1 102 ? -1.142 1.147 15.931 1.00 87.25 102 VAL A C 1
ATOM 836 O O . VAL A 1 102 ? -1.567 0.021 16.185 1.00 87.25 102 VAL A O 1
ATOM 839 N N . THR A 1 103 ? -0.054 1.642 16.513 1.00 72.06 103 THR A N 1
ATOM 840 C CA . THR A 1 103 ? 0.654 0.963 17.602 1.00 72.06 103 THR A CA 1
ATOM 841 C C . THR A 1 103 ? -0.225 0.997 18.854 1.00 72.06 103 THR A C 1
ATOM 843 O O . THR A 1 103 ? -0.478 2.068 19.404 1.00 72.06 103 THR A O 1
ATOM 846 N N . ALA A 1 104 ? -0.749 -0.150 19.291 1.00 58.84 104 ALA A N 1
ATOM 847 C CA . ALA A 1 104 ? -1.522 -0.221 20.531 1.00 58.84 104 ALA A CA 1
ATOM 848 C C . ALA A 1 104 ? -0.614 0.051 21.749 1.00 58.84 104 ALA A C 1
ATOM 850 O O . ALA A 1 104 ? 0.533 -0.396 21.780 1.00 58.84 104 ALA A O 1
ATOM 851 N N . PRO A 1 105 ? -1.148 0.744 22.766 1.00 48.53 105 PRO A N 1
ATOM 852 C CA . PRO A 1 105 ? -1.556 0.006 23.953 1.00 48.53 105 PRO A CA 1
ATOM 853 C C . PRO A 1 105 ? -2.961 0.446 24.361 1.00 48.53 105 PRO A C 1
ATOM 855 O O . PRO A 1 105 ? -3.140 1.178 25.323 1.00 48.53 105 PRO A O 1
ATOM 858 N N . PHE A 1 106 ? -3.982 0.020 23.625 1.00 47.66 106 PHE A N 1
ATOM 859 C CA . PHE A 1 106 ? -5.355 0.200 24.081 1.00 47.66 106 PHE A CA 1
ATOM 860 C C . PHE A 1 106 ? -6.070 -1.131 23.959 1.00 47.66 106 PHE A C 1
ATOM 862 O O . PHE A 1 106 ? -6.516 -1.532 22.885 1.00 47.66 106 PHE A O 1
ATOM 869 N N . PHE A 1 107 ? -6.131 -1.829 25.093 1.00 47.16 107 PHE A N 1
ATOM 870 C CA . PHE A 1 107 ? -7.178 -2.797 25.357 1.00 47.16 107 PHE A CA 1
ATOM 871 C C . PHE A 1 107 ? -8.505 -2.095 25.074 1.00 47.16 107 PHE A C 1
ATOM 873 O O . PHE A 1 107 ? -8.944 -1.239 25.840 1.00 47.16 107 PHE A O 1
ATOM 880 N N . ILE A 1 108 ? -9.130 -2.433 23.951 1.00 45.25 108 ILE A N 1
ATOM 881 C CA . ILE A 1 108 ? -10.551 -2.186 23.759 1.00 45.25 108 ILE A CA 1
ATOM 882 C C . ILE A 1 108 ? -11.233 -3.177 24.703 1.00 45.25 108 ILE A 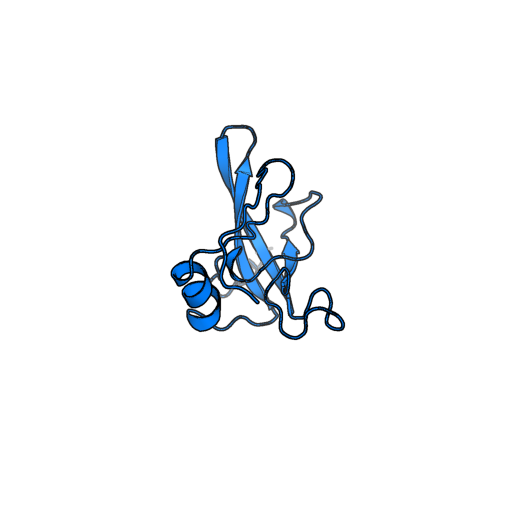C 1
ATOM 884 O O . ILE A 1 108 ? -11.561 -4.296 24.316 1.00 45.25 108 ILE A O 1
ATOM 888 N N . CYS A 1 109 ? -11.365 -2.812 25.980 1.00 42.41 109 CYS A N 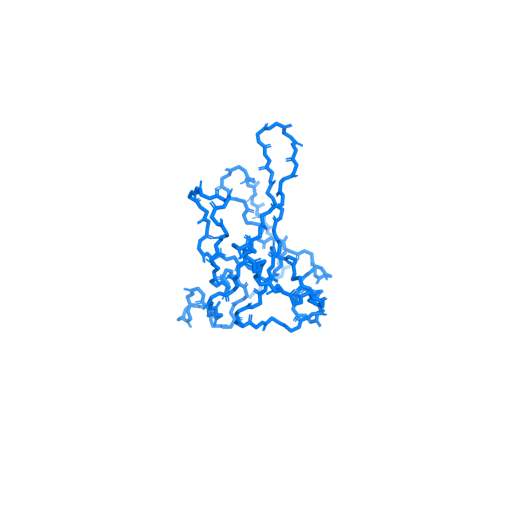1
ATOM 889 C CA . CYS A 1 109 ? -12.408 -3.405 26.800 1.00 42.41 109 CYS A CA 1
ATOM 890 C C . CYS A 1 109 ? -13.726 -3.038 26.110 1.00 42.41 109 CYS A C 1
ATOM 892 O O . CYS A 1 109 ? -13.973 -1.845 25.911 1.00 42.41 109 CYS A O 1
ATOM 894 N N . PRO A 1 110 ? -14.566 -4.006 25.712 1.00 45.28 110 PRO A N 1
ATOM 895 C CA . PRO A 1 110 ? -15.930 -3.665 25.372 1.00 45.28 110 PRO A CA 1
ATOM 896 C C . PRO A 1 110 ? -16.557 -3.094 26.640 1.00 45.28 110 PRO A C 1
ATOM 898 O O . PRO A 1 110 ? -16.461 -3.701 27.711 1.00 45.28 110 PRO A O 1
ATOM 901 N N . ASP A 1 111 ? -17.132 -1.901 26.514 1.00 45.19 111 ASP A N 1
ATOM 902 C CA . ASP A 1 111 ? -17.905 -1.257 27.564 1.00 45.19 111 ASP A CA 1
ATOM 903 C C . ASP A 1 111 ? -18.945 -2.279 28.040 1.00 45.19 111 ASP A C 1
ATOM 905 O O . ASP A 1 111 ? -19.844 -2.673 27.283 1.00 45.19 111 ASP A O 1
ATOM 909 N N . ARG A 1 112 ? -18.766 -2.817 29.256 1.00 42.97 112 ARG A N 1
ATOM 910 C CA . ARG A 1 112 ? -19.817 -3.619 29.876 1.00 42.97 112 ARG A CA 1
ATOM 911 C C . ARG A 1 112 ? -20.954 -2.640 30.058 1.00 42.97 112 ARG A C 1
ATOM 913 O O . ARG A 1 112 ? -20.900 -1.819 30.965 1.00 42.97 112 ARG A O 1
ATOM 920 N N . LYS A 1 113 ? -21.973 -2.741 29.207 1.00 44.56 113 LYS A N 1
ATOM 921 C CA . LYS A 1 113 ? -23.268 -2.135 29.481 1.00 44.56 113 LYS A CA 1
ATOM 922 C C . LYS A 1 113 ? -23.666 -2.586 30.884 1.00 44.56 113 LYS A C 1
ATOM 924 O O . LYS A 1 113 ? -23.994 -3.754 31.086 1.00 44.56 113 LYS A O 1
ATOM 929 N N . SER A 1 114 ? -23.544 -1.682 31.847 1.00 42.25 114 SER A N 1
ATOM 930 C CA . SER A 1 114 ? -24.149 -1.805 33.160 1.00 42.25 114 SER A CA 1
ATOM 931 C C . SER A 1 114 ? -25.654 -1.769 32.938 1.00 42.25 114 SER A C 1
ATOM 933 O O . SER A 1 114 ? -26.209 -0.713 32.629 1.00 42.25 114 SER A O 1
ATOM 935 N N . VAL A 1 115 ? -26.258 -2.955 32.985 1.00 46.97 115 VAL A N 1
ATOM 936 C CA . VAL A 1 115 ? -27.675 -3.151 33.302 1.00 46.97 115 VAL A CA 1
ATOM 937 C C . VAL A 1 115 ? -27.792 -3.186 34.816 1.00 46.97 115 VAL A C 1
ATOM 939 O O . VAL A 1 115 ? -26.904 -3.818 35.438 1.00 46.97 115 VAL A O 1
#

Secondary structure (DSSP, 8-state):
-----------TTT--S-SS--HHHHHHHHHSS---TT-EEEEEEE-TTS-EEEEEEEEEEE--SSTTTSTT--TT-EEEEE-GGG-S---SEE-GGG-EE--------------

pLDDT: mean 84.65, std 16.67, range [42.25, 97.94]

Sequence (115 aa):
ANNSPFTVFYNPRASPSEFVIPLAKYYKAIYGQQISLGMRFRMMFETEESGTRRYMGTITGITDLDPVRWKNSQWRNLQVGWD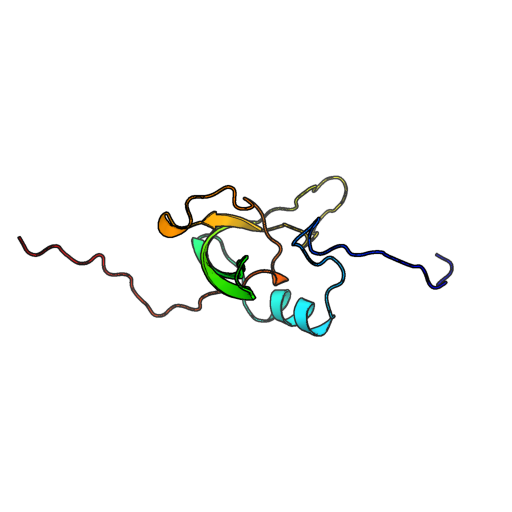ESAAGERRTRVSVWEIEPVTAPFFICPDRKSV

Radius of gyration: 17.17 Å; chains: 1; bounding box: 47×35×55 Å

Foldseek 3Di:
DPPDDDDDDDDCVVPVADPDDDPVLVCCLPPVDDDDFQFKWWAWDQDPVRDIDIWIKTFHAFADPDCPVANPDQAQRTQIDTDPVVPDPDDRTHGSSRIGTDDDPDDPPPPPPDD

InterPro domains:
  IPR010525 Auxin response factor domain [PF06507] (19-102)
  IPR044835 Auxin response factor [PTHR31384] (1-111)

Organism: Opuntia streptacantha (NCBI:txid393608)